Protein AF-A0A3C0G4Z2-F1 (afdb_monomer_lite)

Secondary structure (DSSP, 8-state):
-----HHHHHHHHHHHHHTT-----PPPSEEEEEEEE-SS-EEEEEEEEETTEEEEEEEEETTEEEEEEEEEEEEEEE-SS-EEEEEEEEEETTHHHH---EEEEEEEEETTEEE-

Foldseek 3Di:
DDDDDVVVVVVVVVVVVVVPPPPPFDQDADKAWDWDDDPQWIKIWIWGDDPQKIKIFIFTVVVTGGDWIWIAGWDWDDDPVFIKIKTQTPDIPCCVPPVDRIDIGTWDDDPNHIDD

pLDDT: mean 87.89, std 13.33, range [50.56, 98.56]

Structure (mmCIF, N/CA/C/O backbone):
data_AF-A0A3C0G4Z2-F1
#
_entry.id   AF-A0A3C0G4Z2-F1
#
loop_
_atom_site.group_PDB
_atom_site.id
_atom_site.type_symbol
_atom_site.label_atom_id
_atom_site.label_alt_id
_atom_site.label_comp_id
_atom_site.label_asym_id
_atom_site.label_entity_id
_atom_site.label_seq_id
_atom_site.pdbx_PDB_ins_code
_atom_site.Cartn_x
_atom_site.Cartn_y
_atom_site.Cartn_z
_atom_site.occupancy
_atom_site.B_iso_or_equiv
_atom_site.auth_seq_id
_atom_site.auth_comp_id
_atom_site.auth_asym_id
_atom_site.auth_atom_id
_atom_site.pdbx_PDB_model_num
ATOM 1 N N . MET A 1 1 ? 40.206 -3.181 -50.766 1.00 50.56 1 MET A N 1
ATOM 2 C CA . MET A 1 1 ? 38.768 -3.022 -50.464 1.00 50.56 1 MET A CA 1
ATOM 3 C C . MET A 1 1 ? 38.363 -4.216 -49.618 1.00 50.56 1 MET A C 1
ATOM 5 O O . MET A 1 1 ? 38.343 -5.331 -50.126 1.00 50.56 1 MET A O 1
ATOM 9 N N . GLU A 1 2 ? 38.219 -4.019 -48.311 1.00 58.94 2 GLU A N 1
ATOM 10 C CA . GLU A 1 2 ? 38.001 -5.106 -47.352 1.00 58.94 2 GLU A CA 1
ATOM 11 C C . GLU A 1 2 ? 36.551 -5.607 -47.454 1.00 58.94 2 GLU A C 1
ATOM 13 O O . GLU A 1 2 ? 35.612 -4.809 -47.478 1.00 58.94 2 GLU A O 1
ATOM 18 N N . LYS A 1 3 ? 36.354 -6.924 -47.608 1.00 62.81 3 LYS A N 1
ATOM 19 C CA . LYS A 1 3 ? 35.015 -7.514 -47.742 1.00 62.81 3 LYS A CA 1
ATOM 20 C C . LYS A 1 3 ? 34.372 -7.601 -46.364 1.00 62.81 3 LYS A C 1
ATOM 22 O O . LYS A 1 3 ? 34.720 -8.461 -45.561 1.00 62.81 3 LYS A O 1
ATOM 27 N N . ILE A 1 4 ? 33.415 -6.719 -46.117 1.00 69.25 4 ILE A N 1
ATOM 28 C CA . ILE A 1 4 ? 32.635 -6.696 -44.884 1.00 69.25 4 ILE A CA 1
ATOM 29 C C . ILE A 1 4 ? 31.808 -7.988 -44.777 1.00 69.25 4 ILE A C 1
ATOM 31 O O . ILE A 1 4 ? 31.034 -8.331 -45.674 1.00 69.25 4 ILE A O 1
ATOM 35 N N . ASN A 1 5 ? 31.979 -8.721 -43.675 1.00 75.94 5 ASN A N 1
ATOM 36 C CA . ASN A 1 5 ? 31.304 -9.994 -43.442 1.00 75.94 5 ASN A CA 1
ATOM 37 C C . ASN A 1 5 ? 29.904 -9.762 -42.853 1.00 75.94 5 ASN A C 1
ATOM 39 O O . ASN A 1 5 ? 29.730 -9.575 -41.649 1.00 75.94 5 ASN A O 1
ATOM 43 N N . LEU A 1 6 ? 28.897 -9.793 -43.728 1.00 70.38 6 LEU A N 1
ATOM 44 C CA . LEU A 1 6 ? 27.504 -9.492 -43.393 1.00 70.38 6 LEU A CA 1
ATOM 45 C C . LEU A 1 6 ? 26.926 -10.420 -42.306 1.00 70.38 6 LEU A C 1
ATOM 47 O O . LEU A 1 6 ? 26.094 -9.984 -41.514 1.00 70.38 6 LEU A O 1
ATOM 51 N N . LYS A 1 7 ? 27.414 -11.669 -42.210 1.00 70.88 7 LYS A N 1
ATOM 52 C CA . LYS A 1 7 ? 27.003 -12.622 -41.164 1.00 70.88 7 LYS A CA 1
ATOM 53 C C . LYS A 1 7 ? 27.504 -12.206 -39.783 1.00 70.88 7 LYS A C 1
ATOM 55 O O . LYS A 1 7 ? 26.748 -12.285 -38.816 1.00 70.88 7 LYS A O 1
ATOM 60 N N . LEU A 1 8 ? 28.744 -11.715 -39.702 1.00 70.25 8 LEU A N 1
ATOM 61 C CA . LEU A 1 8 ? 29.298 -11.167 -38.462 1.00 70.25 8 LEU A CA 1
ATOM 62 C C . LEU A 1 8 ? 28.508 -9.939 -38.003 1.00 70.25 8 LEU A C 1
ATOM 64 O O . LEU A 1 8 ? 28.163 -9.853 -36.833 1.00 70.25 8 LEU A O 1
ATOM 68 N N . ILE A 1 9 ? 28.148 -9.039 -38.923 1.00 75.69 9 ILE A N 1
ATOM 69 C CA . ILE A 1 9 ? 27.342 -7.855 -38.585 1.00 75.69 9 ILE A CA 1
ATOM 70 C C . ILE A 1 9 ? 25.963 -8.260 -38.058 1.00 75.69 9 ILE A C 1
ATOM 72 O O . ILE A 1 9 ? 25.5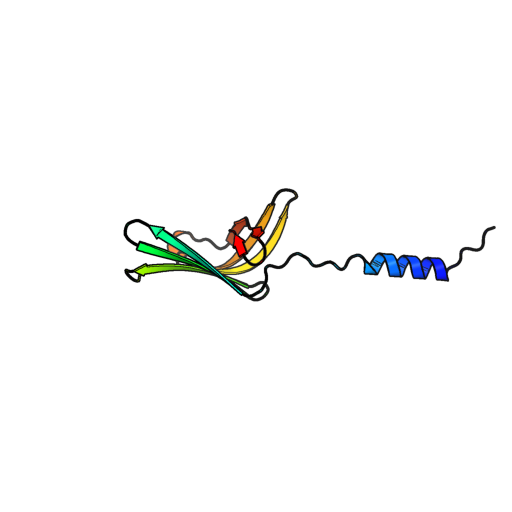33 -7.753 -37.024 1.00 75.69 9 ILE A O 1
ATOM 76 N N . SER A 1 10 ? 25.284 -9.201 -38.723 1.00 71.12 10 SER A N 1
ATOM 77 C CA . SER A 1 10 ? 23.968 -9.666 -38.270 1.00 71.12 10 SER A CA 1
ATOM 78 C C . SER A 1 10 ? 24.018 -10.350 -36.901 1.00 71.12 10 SER A C 1
ATOM 80 O O . SER A 1 10 ? 23.127 -10.136 -36.083 1.00 71.12 10 SER A O 1
ATOM 82 N N . ALA A 1 11 ? 25.080 -11.114 -36.618 1.00 74.44 11 ALA A N 1
ATOM 83 C CA . ALA A 1 11 ? 25.273 -11.750 -35.318 1.00 74.44 11 ALA A CA 1
ATOM 84 C C . ALA A 1 11 ? 25.507 -10.709 -34.211 1.00 74.44 11 ALA A C 1
ATOM 86 O O . ALA A 1 11 ? 24.924 -10.819 -33.135 1.00 74.44 11 ALA A O 1
ATOM 87 N N . SER A 1 12 ? 26.286 -9.661 -34.495 1.00 72.19 12 SER A N 1
ATOM 88 C CA . SER A 1 12 ? 26.531 -8.560 -33.557 1.00 72.19 12 SER A CA 1
ATOM 89 C C . SER A 1 12 ? 25.266 -7.754 -33.241 1.00 72.19 12 SER A C 1
ATOM 91 O O . SER A 1 12 ? 25.049 -7.388 -32.089 1.00 72.19 12 SER A O 1
ATOM 93 N N . ILE A 1 13 ? 24.402 -7.509 -34.234 1.00 75.38 13 ILE A N 1
ATOM 94 C CA . ILE A 1 13 ? 23.118 -6.810 -34.037 1.00 75.38 13 ILE A CA 1
ATOM 95 C C . ILE A 1 13 ? 22.167 -7.643 -33.168 1.00 75.38 13 ILE A C 1
ATOM 97 O O . ILE A 1 13 ? 21.529 -7.105 -32.265 1.00 75.38 13 ILE A O 1
ATOM 101 N N . LEU A 1 14 ? 22.099 -8.957 -33.397 1.00 70.75 14 LEU A N 1
ATOM 102 C CA . LEU A 1 14 ? 21.251 -9.854 -32.608 1.00 70.75 14 LEU A CA 1
ATOM 103 C C . LEU A 1 14 ? 21.712 -9.930 -31.141 1.00 70.75 14 LEU A C 1
ATOM 105 O O . LEU A 1 14 ? 20.884 -9.962 -30.233 1.00 70.75 14 LEU A O 1
ATOM 109 N N . LEU A 1 15 ? 23.028 -9.897 -30.907 1.00 67.38 15 LEU A N 1
ATOM 110 C CA . LEU A 1 15 ? 23.614 -9.892 -29.566 1.00 67.38 15 LEU A CA 1
ATOM 111 C C . LEU A 1 15 ? 23.333 -8.579 -28.807 1.00 67.38 15 LEU A C 1
ATOM 113 O O . LEU A 1 15 ? 23.109 -8.608 -27.600 1.00 67.38 15 LEU A O 1
ATOM 117 N N . LEU A 1 16 ? 23.295 -7.441 -29.513 1.00 65.88 16 LEU A N 1
ATOM 118 C CA . LEU A 1 16 ? 22.963 -6.123 -28.951 1.00 65.88 16 LEU A CA 1
ATOM 119 C C . LEU A 1 16 ? 21.481 -5.978 -28.566 1.00 65.88 16 LEU A C 1
ATOM 121 O O . LEU A 1 16 ? 21.171 -5.256 -27.627 1.00 65.88 16 LEU A O 1
ATOM 125 N N . LEU A 1 17 ? 20.569 -6.662 -29.263 1.00 65.62 17 LEU A N 1
ATOM 126 C CA . LEU A 1 17 ? 19.130 -6.641 -28.954 1.00 65.62 17 LEU A CA 1
ATOM 127 C C . LEU A 1 17 ? 18.755 -7.557 -27.776 1.00 65.62 17 LEU A C 1
ATOM 129 O O . LEU A 1 17 ? 17.740 -7.334 -27.120 1.00 65.62 17 LEU A O 1
ATOM 133 N N . ALA A 1 18 ? 19.558 -8.584 -27.490 1.00 62.66 18 ALA A N 1
ATOM 134 C CA . ALA A 1 18 ? 19.285 -9.528 -26.406 1.00 62.66 18 ALA A CA 1
ATOM 135 C C . ALA A 1 18 ? 19.609 -8.967 -25.007 1.00 62.66 18 ALA A C 1
ATOM 137 O O . ALA A 1 18 ? 19.058 -9.439 -24.013 1.00 62.66 18 ALA A O 1
ATOM 138 N N . SER A 1 19 ? 20.479 -7.958 -24.905 1.00 58.06 19 SER A N 1
ATOM 139 C CA . SER A 1 19 ? 20.908 -7.391 -23.619 1.00 58.06 19 SER A CA 1
ATOM 140 C C . SER A 1 19 ? 19.932 -6.367 -23.020 1.00 58.06 19 SER A C 1
ATOM 142 O O . SER A 1 19 ? 20.097 -5.987 -21.863 1.00 58.06 19 SER A O 1
ATOM 144 N N . SER A 1 20 ? 18.898 -5.936 -23.753 1.00 55.34 20 SER A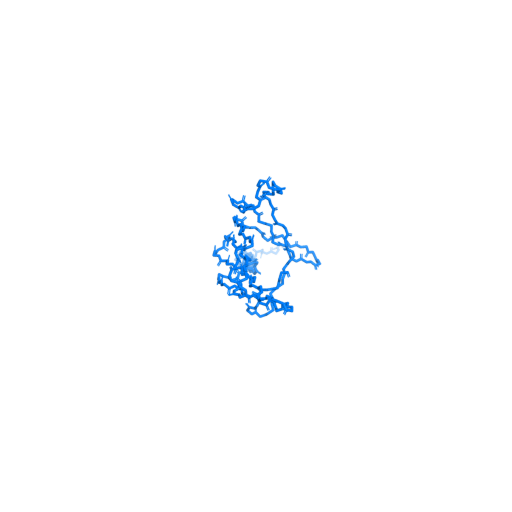 N 1
ATOM 145 C CA . SER A 1 20 ? 17.993 -4.853 -23.332 1.00 55.34 20 SER A CA 1
ATOM 146 C C . SER A 1 20 ? 16.688 -5.302 -22.653 1.00 55.34 20 SER A C 1
ATOM 148 O O . SER A 1 20 ? 15.788 -4.484 -22.488 1.00 55.34 20 SER A O 1
ATOM 150 N N . LEU A 1 21 ? 16.545 -6.570 -22.250 1.00 54.19 21 LEU A N 1
ATOM 151 C CA . LEU A 1 21 ? 15.291 -7.109 -21.685 1.00 54.19 21 LEU A CA 1
ATOM 152 C C . LEU A 1 21 ? 15.314 -7.313 -20.163 1.00 54.19 21 LEU A C 1
ATOM 154 O O . LEU A 1 21 ? 14.682 -8.232 -19.647 1.00 54.19 21 LEU A O 1
ATOM 158 N N . VAL A 1 22 ? 16.015 -6.461 -19.415 1.00 52.72 22 VAL A N 1
ATOM 159 C CA . VAL A 1 22 ? 15.926 -6.480 -17.946 1.00 52.72 22 VAL A CA 1
ATOM 160 C C . VAL A 1 22 ? 14.780 -5.574 -17.483 1.00 52.72 22 VAL A C 1
ATOM 162 O O . VAL A 1 22 ? 14.956 -4.382 -17.242 1.00 52.72 22 VAL A O 1
ATOM 165 N N . VAL A 1 23 ? 13.577 -6.148 -17.376 1.00 55.53 23 VAL A N 1
ATOM 166 C CA . VAL A 1 23 ? 12.405 -5.512 -16.746 1.00 55.53 23 VAL A CA 1
ATOM 167 C C . VAL A 1 23 ? 12.512 -5.704 -15.229 1.00 55.53 23 VAL A C 1
ATOM 169 O O . VAL A 1 23 ? 11.947 -6.633 -14.670 1.00 55.53 23 VAL A O 1
ATOM 172 N N . ASN A 1 24 ? 13.273 -4.842 -14.551 1.00 57.31 24 ASN A N 1
ATOM 173 C CA . ASN A 1 24 ? 13.520 -4.922 -13.098 1.00 57.31 24 ASN A CA 1
ATOM 174 C C . ASN A 1 24 ? 12.690 -3.916 -12.275 1.00 57.31 24 ASN A C 1
ATOM 176 O O . ASN A 1 24 ? 13.155 -3.412 -11.258 1.00 57.31 24 ASN A O 1
ATOM 180 N N . GLY A 1 25 ? 11.488 -3.558 -12.733 1.00 63.47 25 GLY A N 1
ATOM 181 C CA . GLY A 1 25 ? 10.777 -2.388 -12.207 1.00 63.47 25 GLY A CA 1
ATOM 182 C C . GLY A 1 25 ? 9.486 -2.640 -11.435 1.00 63.47 25 GLY A C 1
ATOM 183 O O . GLY A 1 25 ? 8.885 -1.656 -11.037 1.00 63.47 25 GLY A O 1
ATOM 184 N N . GLN A 1 26 ? 9.006 -3.877 -11.269 1.00 77.94 26 GLN A N 1
ATOM 185 C CA . GLN A 1 26 ? 7.690 -4.126 -10.656 1.00 77.94 26 GLN A CA 1
ATOM 186 C C . GLN A 1 26 ? 7.818 -4.587 -9.202 1.00 77.94 26 GLN A C 1
ATOM 188 O O . GLN A 1 26 ? 8.653 -5.433 -8.885 1.00 77.94 26 GLN A O 1
ATOM 193 N N . ILE A 1 27 ? 6.971 -4.041 -8.324 1.00 90.25 27 ILE A N 1
ATOM 194 C CA . ILE A 1 27 ? 6.806 -4.553 -6.959 1.00 90.25 27 ILE A CA 1
ATOM 195 C C . ILE A 1 27 ? 6.139 -5.932 -7.064 1.00 90.25 27 ILE A C 1
ATOM 197 O O . ILE A 1 27 ? 5.150 -6.058 -7.793 1.00 90.25 27 ILE A O 1
ATOM 201 N N . PRO A 1 28 ? 6.651 -6.971 -6.380 1.00 92.31 28 PRO A N 1
ATOM 202 C CA . PRO A 1 28 ? 6.019 -8.282 -6.397 1.00 92.31 28 PRO A CA 1
ATOM 203 C C . PRO A 1 28 ? 4.544 -8.223 -5.976 1.00 92.31 28 PRO A C 1
ATOM 205 O O . PRO A 1 28 ? 4.138 -7.451 -5.111 1.00 92.31 28 PRO A O 1
ATOM 208 N N . THR A 1 29 ? 3.722 -9.069 -6.592 1.00 95.06 29 THR A N 1
ATOM 209 C CA . THR A 1 29 ? 2.336 -9.255 -6.146 1.00 95.06 29 THR A CA 1
ATOM 210 C C . THR A 1 29 ? 2.336 -9.854 -4.745 1.00 95.06 29 THR A C 1
ATOM 212 O O . THR A 1 29 ? 3.050 -10.821 -4.481 1.00 95.06 29 THR A O 1
ATOM 215 N N . GLY A 1 30 ? 1.534 -9.290 -3.849 1.00 96.69 30 GLY A N 1
ATOM 216 C CA . GLY A 1 30 ? 1.545 -9.693 -2.452 1.00 96.69 30 GLY A CA 1
ATOM 217 C C . GLY A 1 30 ? 0.817 -8.729 -1.528 1.00 96.69 30 GLY A C 1
ATOM 218 O O . GLY A 1 30 ? 0.215 -7.740 -1.953 1.00 96.69 30 GLY A O 1
ATOM 219 N N . ILE A 1 31 ? 0.865 -9.055 -0.238 1.00 97.69 31 ILE A N 1
ATOM 220 C CA . ILE A 1 31 ? 0.306 -8.242 0.838 1.00 97.69 31 ILE A CA 1
ATOM 221 C C . ILE A 1 31 ? 1.449 -7.858 1.771 1.00 97.69 31 ILE A C 1
ATOM 223 O O . ILE A 1 31 ? 2.036 -8.713 2.427 1.00 97.69 31 ILE A O 1
ATOM 227 N N . TYR A 1 32 ? 1.721 -6.564 1.853 1.00 97.31 32 TYR A N 1
ATOM 228 C CA . TYR A 1 32 ? 2.714 -5.969 2.732 1.00 97.31 32 TYR A CA 1
ATOM 229 C C . TYR A 1 32 ? 1.979 -5.355 3.913 1.00 97.31 32 TYR A C 1
ATOM 231 O O . TYR A 1 32 ? 1.052 -4.569 3.723 1.00 97.31 32 TYR A O 1
ATOM 239 N N . THR A 1 33 ? 2.331 -5.760 5.129 1.00 97.00 33 THR A N 1
ATOM 240 C CA . THR A 1 33 ? 1.649 -5.307 6.343 1.00 97.00 33 THR A CA 1
ATOM 241 C C . THR A 1 33 ? 2.676 -4.780 7.326 1.00 97.00 33 THR A C 1
ATOM 243 O O . THR A 1 33 ? 3.635 -5.478 7.638 1.00 97.00 33 THR A O 1
ATOM 246 N N . ASP A 1 34 ? 2.427 -3.582 7.835 1.00 95.56 34 ASP A N 1
ATOM 247 C CA . ASP A 1 34 ? 3.124 -3.012 8.976 1.00 95.56 34 ASP A CA 1
ATOM 248 C C . ASP A 1 34 ? 2.123 -2.751 10.105 1.00 95.56 34 ASP A C 1
ATOM 250 O O . ASP A 1 34 ? 0.915 -2.602 9.886 1.00 95.56 34 ASP A O 1
ATOM 254 N N . THR A 1 35 ? 2.594 -2.768 11.346 1.00 95.06 35 THR A N 1
ATOM 255 C CA . THR A 1 35 ? 1.749 -2.516 12.509 1.00 95.06 35 THR A CA 1
ATOM 256 C C . THR A 1 35 ? 2.443 -1.599 13.493 1.00 95.06 35 THR A C 1
ATOM 258 O O . THR A 1 35 ? 3.468 -1.947 14.074 1.00 95.06 35 THR A O 1
ATOM 261 N N . VAL A 1 36 ? 1.807 -0.460 13.744 1.00 93.94 36 VAL A N 1
ATOM 262 C CA . VAL A 1 36 ? 2.285 0.559 14.668 1.00 93.94 36 VAL A CA 1
ATOM 263 C C . VAL A 1 36 ? 1.466 0.482 15.950 1.00 93.94 36 VAL A C 1
ATOM 265 O O . VAL A 1 36 ? 0.241 0.631 15.944 1.00 93.94 36 VAL A O 1
ATOM 268 N N . GLN A 1 37 ? 2.150 0.224 17.063 1.00 92.50 37 GLN A N 1
ATOM 269 C CA . GLN A 1 37 ? 1.558 0.287 18.393 1.00 92.50 37 GLN A CA 1
ATOM 270 C C . GLN A 1 37 ? 1.688 1.712 18.932 1.00 92.50 37 GLN A C 1
ATOM 272 O O . GLN A 1 37 ? 2.797 2.180 19.185 1.00 92.50 37 GLN A O 1
ATOM 277 N N . ASN A 1 38 ? 0.554 2.365 19.165 1.00 84.38 38 ASN A N 1
ATOM 278 C CA . ASN A 1 38 ? 0.478 3.587 19.957 1.00 84.38 38 ASN A CA 1
ATOM 279 C C . ASN A 1 38 ? 0.004 3.238 21.379 1.00 84.38 38 ASN A C 1
ATOM 281 O O . ASN A 1 38 ? -0.455 2.122 21.632 1.00 84.38 38 ASN A O 1
ATOM 285 N N . ASN A 1 39 ? 0.113 4.184 22.318 1.00 80.31 39 ASN A N 1
ATOM 286 C CA . ASN A 1 39 ? -0.189 3.958 23.741 1.00 80.31 39 ASN A CA 1
ATOM 287 C C . ASN A 1 39 ? -1.577 3.335 23.998 1.00 80.31 39 ASN A C 1
ATOM 289 O O . ASN A 1 39 ? -1.737 2.608 24.973 1.00 80.31 39 ASN A O 1
ATOM 293 N N . GLU A 1 40 ? -2.557 3.612 23.132 1.00 84.44 40 GLU A N 1
ATOM 294 C CA . GLU A 1 40 ? -3.966 3.237 23.329 1.00 84.44 40 GLU A CA 1
ATOM 295 C C . GLU A 1 40 ? -4.555 2.379 22.199 1.00 84.44 40 GLU A C 1
ATOM 297 O O . GLU A 1 40 ? -5.647 1.842 22.359 1.00 84.44 40 GLU A O 1
ATOM 302 N N . SER A 1 41 ? -3.867 2.238 21.059 1.00 88.81 41 SER A N 1
ATOM 303 C CA . SER A 1 41 ? -4.389 1.482 19.918 1.00 88.81 41 SER A CA 1
ATOM 304 C C . SER A 1 41 ? -3.284 0.858 19.069 1.00 88.81 41 SER A C 1
ATOM 306 O O . SER A 1 41 ? -2.155 1.351 18.985 1.00 88.81 41 SER A O 1
ATOM 308 N N . LYS A 1 42 ? -3.626 -0.257 18.421 1.00 95.19 42 LYS A N 1
ATOM 309 C CA . LYS A 1 42 ? -2.768 -0.960 17.465 1.00 95.19 42 LYS A CA 1
ATOM 310 C C . LYS A 1 42 ? -3.264 -0.683 16.050 1.00 95.19 42 LYS A C 1
ATOM 312 O O . LYS A 1 42 ? -4.303 -1.212 15.656 1.00 95.19 42 LYS A O 1
ATOM 317 N N . THR A 1 43 ? -2.527 0.138 15.303 1.00 96.75 43 THR A N 1
ATOM 318 C CA . THR A 1 43 ? -2.868 0.523 13.925 1.00 96.75 43 THR A CA 1
ATOM 319 C C . THR A 1 43 ? -2.166 -0.387 12.929 1.00 96.75 43 THR A C 1
ATOM 321 O O . THR A 1 43 ? -0.948 -0.539 12.962 1.00 96.75 43 THR A O 1
ATOM 324 N N . VAL A 1 44 ? -2.933 -0.980 12.022 1.00 97.50 44 VAL A N 1
ATOM 325 C CA . VAL A 1 44 ? -2.437 -1.803 10.922 1.00 97.50 44 VAL A CA 1
ATOM 326 C C . VAL A 1 44 ? -2.416 -0.973 9.645 1.00 97.50 44 VAL A C 1
ATOM 328 O O . VAL A 1 44 ? -3.423 -0.366 9.279 1.00 97.50 44 VAL A O 1
ATOM 331 N N . HIS A 1 45 ? -1.278 -0.997 8.959 1.00 97.25 45 HIS A N 1
ATOM 332 C CA . HIS A 1 45 ? -1.070 -0.439 7.629 1.00 97.25 45 HIS A CA 1
ATOM 333 C C . HIS A 1 45 ? -0.874 -1.598 6.658 1.00 97.25 45 HIS A C 1
ATOM 335 O O . HIS A 1 45 ? 0.001 -2.436 6.861 1.00 97.25 45 HIS A O 1
ATOM 341 N N . GLN A 1 46 ? -1.691 -1.684 5.611 1.00 97.81 46 GLN A N 1
ATOM 342 C CA . GLN A 1 46 ? -1.632 -2.806 4.680 1.00 97.81 46 GLN A CA 1
ATOM 343 C C . GLN A 1 46 ? -1.691 -2.345 3.233 1.00 97.81 46 GLN A C 1
ATOM 345 O O . GLN A 1 46 ? -2.677 -1.747 2.809 1.00 97.81 46 GLN A O 1
ATOM 350 N N . VAL A 1 47 ? -0.673 -2.719 2.465 1.00 98.06 47 VAL A N 1
ATOM 351 C CA . VAL A 1 47 ? -0.583 -2.522 1.020 1.00 98.06 47 VAL A CA 1
ATOM 352 C C . VAL A 1 47 ? -0.794 -3.861 0.331 1.00 98.06 47 VAL A C 1
ATOM 354 O O . VAL A 1 47 ? -0.144 -4.849 0.662 1.00 98.06 47 VAL A O 1
ATOM 357 N N . LYS A 1 48 ? -1.698 -3.907 -0.640 1.00 98.25 48 LYS A N 1
ATOM 358 C CA . LYS A 1 48 ? -1.942 -5.068 -1.496 1.00 98.25 48 LYS A CA 1
ATOM 359 C C . LYS A 1 48 ? -1.558 -4.695 -2.920 1.00 98.25 48 LYS A C 1
ATOM 361 O O . LYS A 1 48 ? -2.077 -3.710 -3.442 1.00 98.25 48 LYS A O 1
ATOM 366 N N . ILE A 1 49 ? -0.679 -5.487 -3.521 1.00 97.56 49 ILE A N 1
ATOM 367 C CA . ILE A 1 49 ? -0.243 -5.342 -4.910 1.00 97.56 49 ILE A CA 1
ATOM 368 C C . ILE A 1 49 ? -0.726 -6.555 -5.693 1.00 97.56 49 ILE A C 1
ATOM 370 O O . ILE A 1 49 ? -0.506 -7.686 -5.262 1.00 97.56 49 ILE A O 1
ATOM 374 N N . ASN A 1 50 ? -1.359 -6.324 -6.839 1.00 96.69 50 ASN A N 1
ATOM 375 C CA . ASN A 1 50 ? -1.682 -7.361 -7.816 1.00 96.69 50 ASN A CA 1
ATOM 376 C C . ASN A 1 50 ? -1.435 -6.813 -9.224 1.00 96.69 50 ASN A C 1
ATOM 378 O O . ASN A 1 50 ? -2.220 -6.005 -9.716 1.00 96.69 50 ASN A O 1
ATOM 382 N N . GLY A 1 51 ? -0.325 -7.215 -9.845 1.00 93.88 51 GLY A N 1
ATOM 383 C CA . GLY A 1 51 ? 0.146 -6.594 -11.085 1.00 93.88 51 GLY A CA 1
ATOM 384 C C . GLY A 1 51 ? 0.414 -5.097 -10.898 1.00 93.88 51 GLY A C 1
ATOM 385 O O . GLY A 1 51 ? 1.236 -4.711 -10.071 1.00 93.88 51 GLY A O 1
ATOM 386 N N . ASP A 1 52 ? -0.297 -4.263 -11.654 1.00 94.81 52 ASP A N 1
ATOM 387 C CA . ASP A 1 52 ? -0.251 -2.797 -11.593 1.00 94.81 52 ASP A CA 1
ATOM 388 C C . ASP A 1 52 ? -1.368 -2.189 -10.725 1.00 94.81 52 ASP A C 1
ATOM 390 O O . ASP A 1 52 ? -1.611 -0.982 -10.767 1.00 94.81 52 ASP A O 1
ATOM 394 N N . TYR A 1 53 ? -2.040 -3.011 -9.914 1.00 97.44 53 TYR A N 1
ATOM 395 C CA . TYR A 1 53 ? -3.100 -2.571 -9.017 1.00 97.44 53 TYR A CA 1
ATOM 396 C C . TYR A 1 53 ? -2.618 -2.441 -7.573 1.00 97.44 53 TYR A C 1
ATOM 398 O O . TYR A 1 53 ? -2.007 -3.364 -7.028 1.00 97.44 53 TYR A O 1
ATOM 406 N N . PHE A 1 54 ? -2.936 -1.310 -6.944 1.00 97.88 54 PHE A N 1
ATOM 407 C CA . PHE A 1 54 ? -2.552 -0.960 -5.579 1.00 97.88 54 PHE A CA 1
ATOM 408 C C . PHE A 1 54 ? -3.790 -0.748 -4.707 1.00 97.88 54 PHE A C 1
ATOM 410 O O . PHE A 1 54 ? -4.712 -0.023 -5.081 1.00 97.88 54 PHE A O 1
ATOM 417 N N . ILE A 1 55 ? -3.783 -1.321 -3.504 1.00 98.50 55 ILE A N 1
ATOM 418 C CA . ILE A 1 55 ? -4.765 -1.018 -2.457 1.00 98.50 55 ILE A CA 1
ATOM 419 C C . ILE A 1 55 ? -4.036 -0.777 -1.144 1.00 98.50 55 ILE A C 1
ATOM 421 O O . ILE A 1 55 ? -3.324 -1.655 -0.665 1.00 98.50 55 ILE A O 1
ATOM 425 N N . TYR A 1 56 ? -4.297 0.359 -0.511 1.00 98.44 56 TYR A N 1
ATOM 426 C CA . TYR A 1 56 ? -3.872 0.653 0.850 1.00 98.44 56 TYR A CA 1
ATOM 427 C C . TYR A 1 56 ? -5.063 0.642 1.806 1.00 98.44 56 TYR A C 1
ATOM 429 O O . TYR A 1 56 ? -6.113 1.216 1.513 1.00 98.44 56 TYR A O 1
ATOM 437 N N . ASN A 1 57 ? -4.888 -0.005 2.957 1.00 98.00 57 ASN A N 1
ATOM 438 C CA . ASN A 1 57 ? -5.842 -0.022 4.059 1.00 98.00 57 ASN A CA 1
ATOM 439 C C . ASN A 1 57 ? -5.158 0.417 5.350 1.00 98.00 57 ASN A C 1
ATOM 441 O O . ASN A 1 57 ? -4.026 0.016 5.626 1.00 98.00 57 ASN A O 1
ATOM 445 N N . GLN A 1 58 ? -5.899 1.161 6.160 1.00 97.81 58 GLN A N 1
ATOM 446 C CA . GLN A 1 58 ? -5.524 1.536 7.511 1.00 97.81 58 GLN A CA 1
ATOM 447 C C . GLN A 1 58 ? -6.702 1.291 8.453 1.00 97.81 58 GLN A C 1
ATOM 449 O O . GLN A 1 58 ? -7.829 1.716 8.174 1.00 97.81 58 GLN A O 1
ATOM 454 N N . TYR A 1 59 ? -6.452 0.597 9.560 1.00 97.31 59 TYR A N 1
ATOM 455 C CA . TYR A 1 59 ? -7.463 0.288 10.573 1.00 97.31 59 TYR A CA 1
ATOM 456 C C . TYR A 1 59 ? -6.818 -0.021 11.927 1.00 97.31 59 TYR A C 1
ATOM 458 O O . TYR A 1 59 ? -5.666 -0.443 11.991 1.00 97.31 59 TYR A O 1
ATOM 466 N N . GLU A 1 60 ? -7.562 0.171 13.011 1.00 97.19 60 GLU A N 1
ATOM 467 C CA . GLU A 1 60 ? -7.185 -0.275 14.355 1.00 97.19 60 GLU A CA 1
ATOM 468 C C . GLU A 1 60 ? -7.821 -1.635 14.644 1.00 97.19 60 GLU A C 1
ATOM 470 O O . GLU A 1 60 ? -8.929 -1.921 14.179 1.00 97.19 60 GLU A O 1
ATOM 475 N N . VAL A 1 61 ? -7.115 -2.481 15.396 1.00 94.56 61 VAL A N 1
ATOM 476 C CA . VAL A 1 61 ? -7.599 -3.825 15.767 1.00 94.56 61 VAL A CA 1
ATOM 477 C C . VAL A 1 61 ? -8.101 -3.926 17.204 1.00 94.56 61 VAL A C 1
ATOM 479 O O . VAL A 1 61 ? -8.877 -4.831 17.496 1.00 94.56 61 VAL A O 1
ATOM 482 N N . ASP A 1 62 ? -7.686 -3.014 18.083 1.00 88.31 62 ASP A N 1
ATOM 483 C CA . ASP A 1 62 ? -8.126 -2.964 19.478 1.00 88.31 62 ASP A CA 1
ATOM 484 C C . ASP A 1 62 ? -8.081 -1.509 19.996 1.00 88.31 62 ASP A C 1
ATOM 486 O O . ASP A 1 62 ? -6.978 -0.982 20.179 1.00 88.31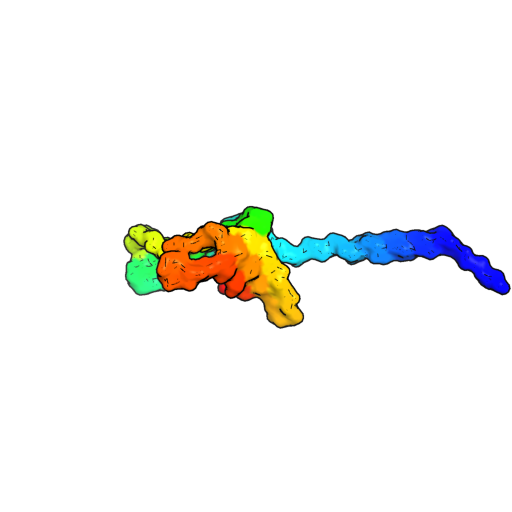 62 ASP A O 1
ATOM 490 N N . PRO A 1 63 ? -9.241 -0.835 20.151 1.00 91.81 63 PRO A N 1
ATOM 491 C CA . PRO A 1 63 ? -10.561 -1.263 19.673 1.00 91.81 63 PRO A CA 1
ATOM 492 C C . PRO A 1 63 ? -10.621 -1.324 18.135 1.00 91.81 63 PRO A C 1
ATOM 494 O O . PRO A 1 63 ? -9.885 -0.630 17.435 1.00 91.81 63 PRO A O 1
ATOM 497 N N . ALA A 1 64 ? -11.518 -2.148 17.586 1.00 94.75 64 ALA A N 1
ATOM 498 C CA . ALA A 1 64 ? -11.673 -2.270 16.137 1.00 94.75 64 ALA A CA 1
ATOM 499 C C . ALA A 1 64 ? -12.249 -0.982 15.529 1.00 94.75 64 ALA A C 1
ATOM 501 O O . ALA A 1 64 ? -13.367 -0.574 15.856 1.00 94.75 64 ALA A O 1
ATOM 502 N N . LYS A 1 65 ? -11.506 -0.360 14.610 1.00 96.44 65 LYS A N 1
ATOM 503 C CA . LYS A 1 65 ? -11.914 0.897 13.975 1.00 96.44 65 LYS A CA 1
ATOM 504 C C . LYS A 1 65 ? -11.385 1.002 12.552 1.00 96.44 65 LYS A C 1
ATOM 506 O O . LYS A 1 65 ? -10.188 0.898 12.305 1.00 96.44 65 LYS A O 1
ATOM 511 N N . PHE A 1 66 ? -12.280 1.270 11.608 1.00 97.06 66 PHE A N 1
ATOM 512 C CA . PHE A 1 66 ? -11.895 1.624 10.244 1.00 97.06 66 PHE A CA 1
ATOM 513 C C . PHE A 1 66 ? -11.280 3.031 10.203 1.00 97.06 66 PHE A C 1
ATOM 515 O O . PHE A 1 66 ? -11.839 3.954 10.798 1.00 97.06 66 PHE A O 1
ATOM 522 N N . ILE A 1 67 ? -10.160 3.200 9.488 1.00 96.69 67 ILE A N 1
ATOM 523 C CA . ILE A 1 67 ? -9.533 4.514 9.287 1.00 96.69 67 ILE A CA 1
ATOM 524 C C . ILE A 1 67 ? -9.648 4.956 7.826 1.00 96.69 67 ILE A C 1
ATOM 526 O O . ILE A 1 67 ? -10.303 5.959 7.559 1.00 96.69 67 ILE A O 1
ATOM 530 N N . LYS A 1 68 ? -9.016 4.244 6.883 1.00 97.38 68 LYS A N 1
ATOM 531 C CA . LYS A 1 68 ? -8.980 4.650 5.467 1.00 97.38 68 LYS A CA 1
ATOM 532 C C . LYS A 1 68 ? -8.748 3.460 4.539 1.00 97.38 68 LYS A C 1
ATOM 534 O O . LYS A 1 68 ? -7.981 2.555 4.863 1.00 97.38 68 LYS A O 1
ATOM 539 N N . THR A 1 69 ? -9.340 3.529 3.348 1.00 98.44 69 THR A N 1
ATOM 540 C CA . THR A 1 69 ? -9.022 2.659 2.211 1.00 98.44 69 THR A CA 1
ATOM 541 C C . THR A 1 69 ? -8.910 3.496 0.937 1.00 98.44 69 THR A C 1
ATOM 543 O O . THR A 1 69 ? -9.823 4.253 0.604 1.00 98.44 69 THR A O 1
ATOM 546 N N . VAL A 1 70 ? -7.789 3.365 0.224 1.00 98.50 70 VAL A N 1
ATOM 547 C CA . VAL A 1 70 ? -7.539 4.024 -1.072 1.00 98.50 70 VAL A CA 1
ATOM 548 C C . VAL A 1 70 ? -6.908 3.035 -2.042 1.00 98.50 70 VAL A C 1
ATOM 550 O O . VAL A 1 70 ? -6.206 2.116 -1.617 1.00 98.50 70 VAL A O 1
ATOM 553 N N . GLY A 1 71 ? -7.132 3.208 -3.339 1.00 98.44 71 GLY A N 1
ATOM 554 C CA . GLY A 1 71 ? -6.529 2.321 -4.324 1.00 98.44 71 GLY A CA 1
ATOM 555 C C . GLY A 1 71 ? -6.909 2.625 -5.761 1.00 98.44 71 GLY A C 1
ATOM 556 O O . GLY A 1 71 ? -7.755 3.477 -6.036 1.00 98.44 71 GLY A O 1
ATOM 557 N N . GLY A 1 72 ? -6.228 1.934 -6.666 1.00 98.50 72 GLY A N 1
ATOM 558 C CA . GLY A 1 72 ? -6.347 2.081 -8.109 1.00 98.50 72 GLY A CA 1
ATOM 559 C C . GLY A 1 72 ? -5.081 1.615 -8.827 1.00 98.50 72 GLY A C 1
ATOM 560 O O . GLY A 1 72 ? -4.213 0.964 -8.237 1.00 98.50 72 GLY A O 1
ATOM 561 N N . PHE A 1 73 ? -4.971 1.963 -10.106 1.00 98.00 73 PHE A N 1
ATOM 562 C CA . PHE A 1 73 ? -3.828 1.589 -10.938 1.00 98.00 73 PHE A CA 1
ATOM 563 C C . PHE A 1 73 ? -2.614 2.459 -10.636 1.00 98.00 73 PHE A C 1
ATOM 565 O O . PHE A 1 73 ? -2.729 3.684 -10.565 1.00 98.00 73 PHE A O 1
ATOM 572 N N . PHE A 1 74 ? -1.441 1.845 -10.510 1.00 96.19 74 PHE A N 1
ATOM 573 C CA . PHE A 1 74 ? -0.199 2.561 -10.258 1.00 96.19 74 PHE A CA 1
ATOM 574 C C . PHE A 1 74 ? 0.813 2.423 -11.390 1.00 96.19 74 PHE A C 1
ATOM 576 O O . PHE A 1 74 ? 0.797 1.492 -12.193 1.00 96.19 74 PHE A O 1
ATOM 583 N N . LYS A 1 75 ? 1.737 3.378 -11.427 1.00 94.50 75 LYS A N 1
ATOM 584 C CA . LYS A 1 75 ? 2.968 3.313 -12.212 1.00 94.50 75 LYS A CA 1
ATOM 585 C C . LYS A 1 75 ? 4.146 3.632 -11.310 1.00 94.50 75 LYS A C 1
ATOM 587 O O . LYS A 1 75 ? 3.991 4.296 -10.288 1.00 94.50 75 LYS A O 1
ATOM 592 N N . ILE A 1 76 ? 5.318 3.149 -11.699 1.00 92.94 76 ILE A N 1
ATOM 593 C CA . ILE A 1 76 ? 6.565 3.446 -11.004 1.00 92.94 76 ILE A CA 1
ATOM 594 C C . ILE A 1 76 ? 7.327 4.486 -11.816 1.00 92.94 76 ILE A C 1
ATOM 596 O O . ILE A 1 76 ? 7.664 4.261 -12.979 1.00 92.94 76 ILE A O 1
ATOM 600 N N . GLU A 1 77 ? 7.582 5.623 -11.184 1.00 91.69 77 GLU A N 1
ATOM 601 C CA . GLU A 1 77 ? 8.442 6.679 -11.691 1.00 91.69 77 GLU A CA 1
ATOM 602 C C . GLU A 1 77 ? 9.804 6.561 -11.010 1.00 91.69 77 GLU A C 1
ATOM 604 O O . GLU A 1 77 ? 9.913 6.602 -9.785 1.00 91.69 77 GLU A O 1
ATOM 609 N N . ASN A 1 78 ? 10.852 6.382 -11.811 1.00 86.50 78 ASN A N 1
ATOM 610 C CA . ASN A 1 78 ? 12.214 6.233 -11.312 1.00 86.50 78 ASN A CA 1
ATOM 611 C C . ASN A 1 78 ? 12.983 7.525 -11.571 1.00 86.50 78 ASN A C 1
ATOM 613 O O . ASN A 1 78 ? 13.152 7.938 -12.720 1.00 86.50 78 ASN A O 1
ATOM 617 N N . THR A 1 79 ? 13.482 8.138 -10.504 1.00 79.00 79 THR A N 1
ATOM 618 C CA . THR A 1 79 ? 14.465 9.221 -10.586 1.00 79.00 79 THR A CA 1
ATOM 619 C C . THR A 1 79 ? 15.844 8.680 -10.227 1.00 79.00 79 THR A C 1
ATOM 621 O O . THR A 1 79 ? 15.971 7.620 -9.617 1.00 79.00 79 THR A O 1
ATOM 624 N N . SER A 1 80 ? 16.905 9.415 -10.559 1.00 75.00 80 SER A N 1
ATOM 625 C CA . SER A 1 80 ? 18.279 9.051 -10.183 1.00 75.00 80 SER A CA 1
ATOM 626 C C . SER A 1 80 ? 18.500 8.944 -8.666 1.00 75.00 80 SER A C 1
ATOM 628 O O . SER A 1 80 ? 19.500 8.369 -8.244 1.00 75.00 80 SER A O 1
ATOM 630 N N . SER A 1 81 ? 17.587 9.478 -7.850 1.00 76.38 81 SER A N 1
ATOM 631 C CA . SER A 1 81 ? 17.675 9.506 -6.387 1.00 76.38 81 SER A CA 1
ATOM 632 C C . SER A 1 81 ? 16.644 8.638 -5.663 1.00 76.38 81 SER A C 1
ATOM 634 O O . SER A 1 81 ? 16.863 8.305 -4.501 1.00 76.38 81 SER A O 1
ATOM 636 N N . GLN A 1 82 ? 15.510 8.309 -6.290 1.00 84.44 82 GLN A N 1
ATOM 637 C CA . GLN A 1 82 ? 14.379 7.673 -5.609 1.00 84.44 82 GLN A CA 1
ATOM 638 C C . GLN A 1 82 ? 13.382 7.056 -6.597 1.00 84.44 82 GLN A C 1
ATOM 640 O O . GLN A 1 82 ? 13.114 7.635 -7.654 1.00 84.44 82 GLN A O 1
ATOM 645 N N . ASN A 1 83 ? 12.795 5.922 -6.211 1.00 90.81 83 ASN A N 1
ATOM 646 C CA . ASN A 1 83 ? 11.656 5.329 -6.904 1.00 90.81 83 ASN A CA 1
ATOM 647 C C . ASN A 1 83 ? 10.362 5.791 -6.236 1.00 90.81 83 ASN A C 1
ATOM 649 O O . ASN A 1 83 ? 10.263 5.845 -5.007 1.00 90.81 83 ASN A O 1
ATOM 653 N N . THR A 1 84 ? 9.365 6.108 -7.048 1.00 93.75 84 THR A N 1
ATOM 654 C CA . THR A 1 84 ? 8.091 6.646 -6.588 1.00 93.75 84 THR A CA 1
ATOM 655 C C . THR A 1 84 ? 6.948 5.883 -7.231 1.00 93.75 84 THR A C 1
ATOM 657 O O . THR A 1 84 ? 6.942 5.620 -8.430 1.00 93.75 84 THR A O 1
ATOM 660 N N . LEU A 1 85 ? 5.972 5.517 -6.415 1.00 94.38 85 LEU A N 1
ATOM 661 C CA . LEU A 1 85 ? 4.735 4.886 -6.825 1.00 94.38 85 LEU A CA 1
ATOM 662 C C . LEU A 1 85 ? 3.685 5.981 -7.025 1.00 94.38 85 LEU A C 1
ATOM 664 O O . LEU A 1 85 ? 3.367 6.712 -6.090 1.00 94.38 85 LEU A O 1
ATOM 668 N N . VAL A 1 86 ? 3.161 6.098 -8.244 1.00 96.38 86 VAL A N 1
ATOM 669 C CA . VAL A 1 86 ? 2.115 7.059 -8.616 1.00 96.38 86 VAL A CA 1
ATOM 670 C C . VAL A 1 86 ? 0.823 6.292 -8.879 1.00 96.38 86 VAL A C 1
ATOM 672 O O . VAL A 1 86 ? 0.689 5.645 -9.917 1.00 96.38 86 VAL A O 1
ATOM 675 N N . VAL A 1 87 ? -0.118 6.336 -7.932 1.00 97.75 87 VAL A N 1
ATOM 676 C CA 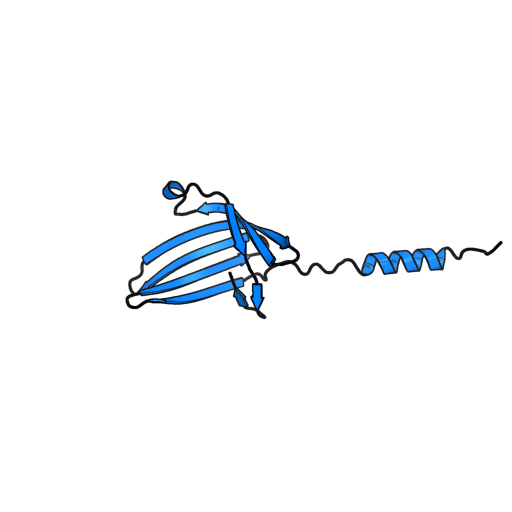. VAL A 1 87 ? -1.439 5.690 -8.015 1.00 97.75 87 VAL A CA 1
ATOM 677 C C . VAL A 1 87 ? -2.461 6.668 -8.566 1.00 97.75 87 VAL A C 1
ATOM 679 O O . VAL A 1 87 ? -2.684 7.718 -7.971 1.00 97.75 87 VAL A O 1
ATOM 682 N N . GLN A 1 88 ? -3.156 6.286 -9.630 1.00 98.44 88 GLN A N 1
ATOM 683 C CA . GLN A 1 88 ? -4.406 6.915 -10.039 1.00 98.44 88 GLN A CA 1
ATOM 684 C C . GLN A 1 88 ? -5.542 6.275 -9.249 1.00 98.44 88 GLN A C 1
ATOM 686 O O . GLN A 1 88 ? -5.883 5.116 -9.476 1.00 98.44 88 GLN A O 1
ATOM 691 N N . LEU A 1 89 ? -6.090 7.017 -8.289 1.00 98.56 89 LEU A N 1
ATOM 692 C CA . LEU A 1 89 ? -7.100 6.513 -7.370 1.00 98.56 89 LEU A CA 1
ATOM 693 C C . LEU A 1 89 ? -8.429 6.313 -8.102 1.00 98.56 89 LEU A C 1
ATOM 695 O O . LEU A 1 89 ? -9.006 7.255 -8.645 1.00 98.56 89 LEU A O 1
ATOM 699 N N . GLU A 1 90 ? -8.926 5.083 -8.061 1.00 98.50 90 GLU A N 1
ATOM 700 C CA . GLU A 1 90 ? -10.284 4.727 -8.477 1.00 98.50 90 GLU A CA 1
ATOM 701 C C . GLU A 1 90 ? -11.258 4.802 -7.301 1.00 98.50 90 GLU A C 1
ATOM 703 O O . GLU A 1 90 ? -12.449 5.051 -7.484 1.00 98.50 90 GLU A O 1
ATOM 708 N N . PHE A 1 91 ? -10.744 4.631 -6.082 1.00 98.38 91 PHE A N 1
ATOM 709 C CA . PHE A 1 91 ? -11.490 4.827 -4.852 1.00 98.38 91 PHE A CA 1
ATOM 710 C C . PHE A 1 91 ? -10.620 5.462 -3.770 1.00 98.38 91 PHE A C 1
ATOM 712 O O . PHE A 1 91 ? -9.415 5.218 -3.654 1.00 98.38 91 PHE A O 1
ATOM 719 N N . ASN A 1 92 ? -11.271 6.268 -2.941 1.00 98.44 92 ASN A N 1
ATOM 720 C CA . ASN A 1 92 ? -10.694 6.883 -1.760 1.00 98.44 92 ASN A CA 1
ATOM 721 C C . ASN A 1 92 ? -11.817 7.101 -0.745 1.00 98.44 92 ASN A C 1
ATOM 723 O O . ASN A 1 92 ? -12.741 7.869 -1.003 1.00 98.44 92 ASN A O 1
ATOM 727 N N . SER A 1 93 ? -11.750 6.423 0.401 1.00 98.44 93 SER A N 1
ATOM 728 C CA . SER A 1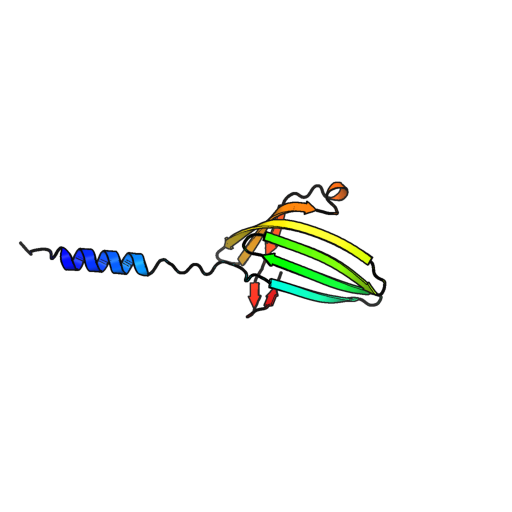 93 ? -12.787 6.511 1.436 1.00 98.44 93 SER A CA 1
ATOM 729 C C . SER A 1 93 ? -12.955 7.916 2.022 1.00 98.44 93 SER A C 1
ATOM 731 O O . SER A 1 93 ? -14.002 8.208 2.588 1.00 98.44 93 SER A O 1
ATOM 733 N N . ASP A 1 94 ? -11.945 8.781 1.888 1.00 97.94 94 ASP A N 1
ATOM 734 C CA . ASP A 1 94 ? -11.983 10.178 2.328 1.00 97.94 94 ASP A CA 1
ATOM 735 C C . ASP A 1 94 ? -12.148 11.168 1.162 1.00 97.94 94 ASP A C 1
ATOM 737 O O . ASP A 1 94 ? -11.918 12.362 1.340 1.00 97.94 94 ASP A O 1
ATOM 741 N N . TYR A 1 95 ? -12.593 10.715 -0.018 1.00 97.81 95 TYR A N 1
ATOM 742 C CA . TYR A 1 95 ? -12.728 11.576 -1.199 1.00 97.81 95 TYR A CA 1
ATOM 743 C C . TYR A 1 95 ? -13.609 12.812 -0.959 1.00 97.81 95 TYR A C 1
ATOM 745 O O . TYR A 1 95 ? -13.293 13.892 -1.445 1.00 97.81 95 TYR A O 1
ATOM 753 N N . GLU A 1 96 ? -14.685 12.699 -0.174 1.00 97.44 96 GLU A N 1
ATOM 754 C CA . GLU A 1 96 ? -15.525 13.857 0.180 1.00 97.44 96 GLU A CA 1
ATOM 755 C C . GLU A 1 96 ? -14.770 14.924 0.990 1.00 97.44 96 GLU A C 1
ATOM 757 O O . GLU A 1 96 ? -15.147 16.094 0.974 1.00 97.44 96 GLU A O 1
ATOM 762 N N . LYS A 1 97 ? -13.704 14.529 1.697 1.00 97.12 97 LYS A N 1
ATOM 763 C CA . LYS A 1 97 ? -12.902 15.402 2.560 1.00 97.12 97 LYS A CA 1
ATOM 764 C C . LYS A 1 97 ? -11.675 15.957 1.843 1.00 97.12 97 LYS A C 1
ATOM 766 O O . LYS A 1 97 ? -11.337 17.117 2.052 1.00 97.12 97 LYS A O 1
ATOM 771 N N . ASP A 1 98 ? -10.990 15.130 1.052 1.00 97.06 98 ASP A N 1
ATOM 772 C CA . ASP A 1 98 ? -9.687 15.467 0.461 1.00 97.06 98 ASP A CA 1
ATOM 773 C C . ASP A 1 98 ? -9.718 15.647 -1.071 1.00 97.06 98 ASP A C 1
ATOM 775 O O . ASP A 1 98 ? -8.794 16.233 -1.636 1.00 97.06 98 ASP A O 1
ATOM 779 N N . ALA A 1 99 ? -10.781 15.184 -1.741 1.00 97.56 99 ALA A N 1
ATOM 780 C CA . ALA A 1 99 ? -10.953 15.166 -3.196 1.00 97.56 99 ALA A CA 1
ATOM 781 C C . ALA A 1 99 ? -9.769 14.557 -3.978 1.00 97.56 99 ALA A C 1
ATOM 783 O O . ALA A 1 99 ? -9.622 14.797 -5.184 1.00 97.56 99 ALA A O 1
ATOM 784 N N . LEU A 1 100 ? -8.919 13.761 -3.319 1.00 97.75 100 LEU A N 1
ATOM 785 C CA . LEU A 1 100 ? -7.709 13.216 -3.919 1.00 97.75 100 LEU A CA 1
ATOM 786 C C . LEU A 1 100 ? -8.057 12.144 -4.948 1.00 97.75 100 LEU A C 1
ATOM 788 O O . LEU A 1 100 ? -8.783 11.191 -4.665 1.00 97.75 100 LEU A O 1
ATOM 792 N N . LYS A 1 101 ? -7.472 12.295 -6.139 1.00 97.88 101 LYS A N 1
ATOM 793 C CA . LYS A 1 101 ? -7.568 11.351 -7.267 1.00 97.88 101 LYS A CA 1
ATOM 794 C C . LYS A 1 101 ? -6.236 10.694 -7.617 1.00 97.88 101 LYS A C 1
ATOM 796 O O . LYS A 1 101 ? -6.190 9.829 -8.482 1.00 97.88 101 LYS A O 1
ATOM 801 N N . GLN A 1 102 ? -5.155 11.126 -6.977 1.00 98.06 102 GLN A N 1
ATOM 802 C CA . GLN A 1 102 ? -3.816 10.599 -7.190 1.00 98.06 102 GLN A CA 1
ATOM 803 C C . GLN A 1 102 ? -3.083 10.527 -5.852 1.00 98.06 102 GLN A C 1
ATOM 805 O O . GLN A 1 102 ? -3.278 11.386 -4.991 1.00 98.06 102 GLN A O 1
ATOM 810 N N . LEU A 1 103 ? -2.245 9.507 -5.697 1.00 96.94 103 LEU A N 1
ATOM 811 C CA . LEU A 1 103 ? -1.374 9.312 -4.547 1.00 96.94 103 LEU A CA 1
ATOM 812 C C . LEU A 1 103 ? 0.052 9.042 -5.034 1.00 96.94 103 LEU A C 1
ATOM 814 O O . LEU A 1 103 ? 0.258 8.171 -5.874 1.00 96.94 103 LEU A O 1
ATOM 818 N N . THR A 1 104 ? 1.021 9.771 -4.488 1.00 96.12 104 THR A N 1
ATOM 819 C CA . THR A 1 104 ? 2.435 9.685 -4.871 1.00 96.12 104 THR A CA 1
ATOM 820 C C . THR A 1 104 ? 3.253 9.317 -3.642 1.00 96.12 104 THR A C 1
ATOM 822 O O . THR A 1 104 ? 3.292 10.089 -2.686 1.00 96.12 104 THR A O 1
ATOM 825 N N . ILE A 1 105 ? 3.870 8.133 -3.646 1.00 94.12 105 ILE A N 1
ATOM 826 C CA . ILE A 1 105 ? 4.547 7.564 -2.474 1.00 94.12 105 ILE A CA 1
ATOM 827 C C . ILE A 1 105 ? 5.956 7.108 -2.863 1.00 94.12 105 ILE A C 1
ATOM 829 O O . ILE A 1 105 ? 6.096 6.257 -3.744 1.00 94.12 105 ILE A O 1
ATOM 833 N N . PRO A 1 106 ? 7.016 7.648 -2.248 1.00 94.56 106 PRO A N 1
ATOM 834 C CA . PRO A 1 106 ? 8.343 7.057 -2.339 1.00 94.56 106 PRO A CA 1
ATOM 835 C C . PRO A 1 106 ? 8.338 5.603 -1.883 1.00 94.56 106 PRO A C 1
ATOM 837 O O . PRO A 1 106 ? 7.694 5.284 -0.897 1.00 94.56 106 PRO A O 1
ATOM 840 N N . PHE A 1 107 ? 9.073 4.719 -2.548 1.00 93.38 107 PHE A N 1
ATOM 841 C CA . PHE A 1 107 ? 9.187 3.352 -2.051 1.00 93.38 107 PHE A CA 1
ATOM 842 C C . PHE A 1 107 ? 10.576 2.765 -2.243 1.00 93.38 107 PHE A C 1
ATOM 844 O O . PHE A 1 107 ? 11.364 3.192 -3.093 1.00 93.38 107 PHE A O 1
ATOM 851 N N . LYS A 1 108 ? 10.856 1.734 -1.452 1.00 92.44 108 LYS A N 1
ATOM 852 C CA . LYS A 1 108 ? 12.053 0.910 -1.559 1.00 92.44 108 LYS A CA 1
ATOM 853 C C . LYS A 1 108 ? 11.710 -0.543 -1.245 1.00 92.44 108 LYS A C 1
ATOM 855 O O . LYS A 1 108 ? 10.958 -0.819 -0.316 1.00 92.44 108 LYS A O 1
ATOM 860 N N . MET A 1 109 ? 12.306 -1.467 -1.995 1.00 91.44 109 MET A N 1
ATOM 861 C CA . MET A 1 109 ? 12.321 -2.883 -1.628 1.00 91.44 109 MET A CA 1
ATOM 862 C C . MET A 1 109 ? 13.549 -3.179 -0.760 1.00 91.44 109 MET A C 1
ATOM 864 O O . MET A 1 109 ? 14.672 -2.824 -1.129 1.00 91.44 109 MET A O 1
ATOM 868 N N . ASP A 1 110 ? 13.335 -3.830 0.379 1.00 91.19 110 ASP A N 1
ATOM 869 C CA . ASP A 1 110 ? 14.375 -4.388 1.245 1.00 91.19 110 ASP A CA 1
ATOM 870 C C . ASP A 1 110 ? 14.193 -5.908 1.330 1.00 91.19 110 ASP A C 1
ATOM 872 O O . ASP A 1 110 ? 13.404 -6.431 2.125 1.00 91.19 110 ASP A O 1
ATOM 876 N N . GLY A 1 111 ? 14.850 -6.615 0.407 1.00 89.12 111 GLY A N 1
ATOM 877 C CA . GLY A 1 111 ? 14.538 -8.009 0.111 1.00 89.12 111 GLY A CA 1
ATOM 878 C C . GLY A 1 111 ? 13.099 -8.140 -0.388 1.00 89.12 111 GLY A C 1
ATOM 879 O O . GLY A 1 111 ? 12.726 -7.544 -1.398 1.00 89.12 111 GLY A O 1
ATOM 880 N N . GLU A 1 112 ? 12.289 -8.903 0.340 1.00 89.00 112 GLU A N 1
ATOM 881 C CA . GLU A 1 112 ? 10.861 -9.082 0.059 1.00 89.00 112 GLU A CA 1
ATOM 882 C C . GLU A 1 112 ? 9.979 -8.026 0.740 1.00 89.00 112 GLU A C 1
ATOM 884 O O . GLU A 1 112 ? 8.776 -8.006 0.506 1.00 89.00 112 GLU A O 1
ATOM 889 N N . ASN A 1 113 ? 10.539 -7.136 1.565 1.00 91.75 113 ASN A N 1
ATOM 890 C CA . ASN A 1 113 ? 9.764 -6.122 2.275 1.00 91.75 113 ASN A CA 1
ATOM 891 C C . ASN A 1 113 ? 9.598 -4.857 1.429 1.00 91.75 113 ASN A C 1
ATOM 893 O O . ASN A 1 113 ? 10.570 -4.344 0.874 1.00 91.75 113 ASN A O 1
ATOM 897 N N . LEU A 1 114 ? 8.378 -4.322 1.388 1.00 93.44 114 LEU A N 1
ATOM 898 C CA . LEU A 1 114 ? 8.074 -3.021 0.796 1.00 93.44 114 LEU A CA 1
ATOM 899 C C . LEU A 1 114 ? 8.098 -1.944 1.885 1.00 93.44 114 LEU A C 1
ATOM 901 O O . LEU A 1 114 ? 7.328 -2.017 2.841 1.00 93.44 114 LEU A O 1
ATOM 905 N N . GLN A 1 115 ? 8.958 -0.944 1.716 1.00 92.75 115 GLN A N 1
ATOM 906 C CA . GLN A 1 115 ? 9.008 0.262 2.541 1.00 92.75 115 GLN A CA 1
ATOM 907 C C . GLN A 1 115 ? 8.397 1.416 1.745 1.00 92.75 115 GLN A C 1
ATOM 909 O O . GLN A 1 115 ? 8.813 1.648 0.606 1.00 92.75 115 GLN A O 1
ATOM 914 N N . LEU A 1 116 ? 7.416 2.095 2.341 1.00 89.00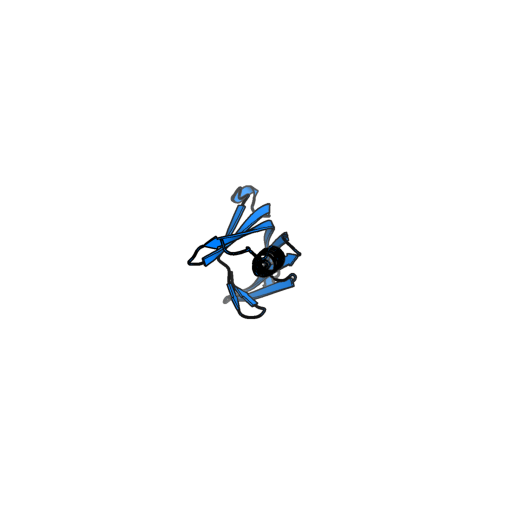 116 LEU A N 1
ATOM 915 C CA . LEU A 1 116 ? 6.728 3.280 1.817 1.00 89.00 116 LEU A CA 1
ATOM 916 C C . LEU A 1 116 ? 7.045 4.515 2.670 1.00 89.00 116 LEU A C 1
ATOM 918 O O . LEU A 1 116 ? 7.355 4.318 3.867 1.00 89.00 116 LEU A O 1
#

Sequence (116 aa):
MEKINLKLISASILLLLASSLVVNGQIPTGIYTDTVQNNESKTVHQVKINGDYFIYNQYEVDPAKFIKTVGGFFKIENTSSQNTLVVQLEFNSDYEKDALKQLTIPFKMDGENLQL

Radius of gyration: 22.18 Å; chains: 1; bounding box: 54×28×74 Å